Protein AF-A0A7X8VBF5-F1 (afdb_monomer_lite)

Sequence (58 aa):
MNQVLAENAKIKIGDTWHTVTVILTAVTGGKRVEYVAEDGTVLKHERWSVSSYNPKNQ

Radius of gyration: 13.67 Å; chains: 1; bounding box: 23×22×41 Å

Secondary structure (DSSP, 8-state):
--EEEEEEEEEEETTEEEEEEEEEEEETTEEEEEEE-TTS-EEEEEEEEE-S--GGG-

Structure (mmCIF, N/CA/C/O backbone):
data_AF-A0A7X8VBF5-F1
#
_entry.id   AF-A0A7X8VBF5-F1
#
loop_
_atom_site.group_PDB
_atom_site.id
_atom_site.type_symbol
_atom_site.label_atom_id
_atom_site.label_alt_id
_atom_site.label_comp_id
_atom_site.label_asym_id
_atom_site.label_entity_id
_atom_site.label_seq_id
_atom_site.pdbx_PDB_ins_code
_atom_site.Cartn_x
_atom_site.Cartn_y
_atom_site.Cartn_z
_atom_site.occupancy
_atom_site.B_iso_or_equiv
_atom_site.auth_seq_id
_atom_site.auth_comp_id
_atom_site.auth_asym_id
_atom_site.auth_atom_id
_atom_site.pdbx_PDB_model_num
ATOM 1 N N . MET A 1 1 ? 11.278 8.312 -8.727 1.00 72.25 1 MET A N 1
ATOM 2 C CA . MET A 1 1 ? 10.968 9.357 -7.731 1.00 72.25 1 MET A CA 1
ATOM 3 C C . MET A 1 1 ? 9.637 9.010 -7.099 1.00 72.25 1 MET A C 1
ATOM 5 O O . MET A 1 1 ? 8.711 8.699 -7.844 1.00 72.25 1 MET A O 1
ATOM 9 N N . ASN A 1 2 ? 9.586 8.996 -5.769 1.00 86.31 2 ASN A N 1
ATOM 10 C CA . ASN A 1 2 ? 8.376 8.681 -5.013 1.00 86.31 2 ASN A CA 1
ATOM 11 C C . ASN A 1 2 ? 7.624 9.981 -4.715 1.00 86.31 2 ASN A C 1
ATOM 13 O O . ASN A 1 2 ? 8.256 11.022 -4.535 1.00 86.31 2 ASN A O 1
ATOM 17 N N . GLN A 1 3 ? 6.297 9.926 -4.686 1.00 91.69 3 GLN A N 1
ATOM 18 C CA . GLN A 1 3 ? 5.442 11.077 -4.406 1.00 91.69 3 GLN A CA 1
ATOM 19 C C . GLN A 1 3 ? 4.434 10.710 -3.321 1.00 91.69 3 GLN A C 1
ATOM 21 O O . GLN A 1 3 ? 3.709 9.731 -3.467 1.00 91.69 3 GLN A O 1
ATOM 26 N N . VAL A 1 4 ? 4.356 11.508 -2.259 1.00 93.25 4 VAL A N 1
ATOM 27 C CA . VAL A 1 4 ? 3.288 11.375 -1.262 1.00 93.25 4 VAL A CA 1
ATOM 28 C C . VAL A 1 4 ? 1.991 11.897 -1.879 1.00 93.25 4 VAL A C 1
ATOM 30 O O . VAL A 1 4 ? 1.944 13.018 -2.384 1.00 93.25 4 VAL A O 1
ATOM 33 N N . LEU A 1 5 ? 0.959 11.056 -1.896 1.00 91.38 5 LEU A N 1
ATOM 34 C CA . LEU A 1 5 ? -0.371 11.393 -2.408 1.00 91.38 5 LEU A CA 1
ATOM 35 C C . LEU A 1 5 ? -1.295 11.880 -1.291 1.00 91.38 5 LEU A C 1
ATOM 37 O O . LEU A 1 5 ? -2.098 12.781 -1.511 1.00 91.38 5 LEU A O 1
ATOM 41 N N . ALA A 1 6 ? -1.188 11.269 -0.110 1.00 92.38 6 ALA A N 1
ATOM 42 C CA . ALA A 1 6 ? -1.949 11.635 1.076 1.00 92.38 6 ALA A CA 1
ATOM 43 C C . ALA A 1 6 ? -1.203 11.203 2.342 1.00 92.38 6 ALA A C 1
ATOM 45 O O . ALA A 1 6 ? -0.620 10.118 2.386 1.00 92.38 6 ALA A O 1
ATOM 46 N N . G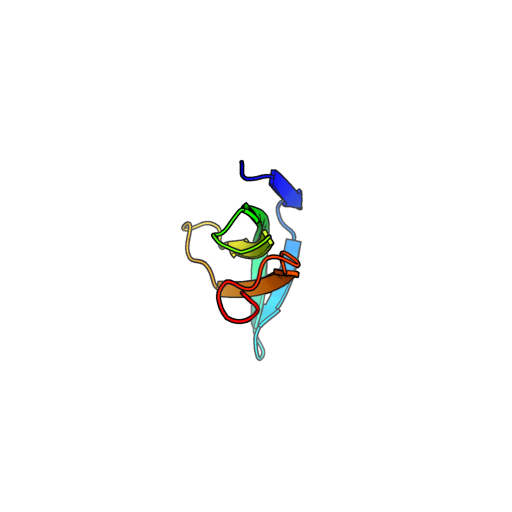LU A 1 7 ? -1.278 12.026 3.379 1.00 92.00 7 GLU A N 1
ATOM 47 C CA . GLU A 1 7 ? -0.787 11.718 4.722 1.00 92.00 7 GLU A CA 1
ATOM 48 C C . GLU A 1 7 ? -1.983 11.464 5.646 1.00 92.00 7 GLU A C 1
ATOM 50 O O . GLU A 1 7 ? -3.037 12.081 5.483 1.00 92.00 7 GLU A O 1
ATOM 55 N N . ASN A 1 8 ? -1.832 10.560 6.618 1.00 92.25 8 ASN A N 1
ATOM 56 C CA . ASN A 1 8 ? -2.879 10.210 7.589 1.00 92.25 8 ASN A CA 1
ATOM 57 C C . ASN A 1 8 ? -4.206 9.726 6.964 1.00 92.25 8 ASN A C 1
ATOM 59 O O . ASN A 1 8 ? -5.289 9.929 7.522 1.00 92.25 8 ASN A O 1
ATOM 63 N N . ALA A 1 9 ? -4.143 9.064 5.808 1.00 93.25 9 ALA A N 1
ATOM 64 C CA . ALA A 1 9 ? -5.313 8.487 5.165 1.00 93.25 9 ALA A CA 1
ATOM 65 C C . ALA A 1 9 ? -5.832 7.296 5.980 1.00 93.25 9 ALA A C 1
ATOM 67 O O . ALA A 1 9 ? -5.059 6.434 6.391 1.00 93.25 9 ALA A O 1
ATOM 68 N N . LYS A 1 10 ? -7.148 7.214 6.190 1.00 93.25 10 LYS A N 1
ATOM 69 C CA . LYS A 1 10 ? -7.773 6.061 6.850 1.00 93.25 10 LYS A CA 1
ATOM 70 C C . LYS A 1 10 ? -8.271 5.070 5.811 1.00 93.25 10 LYS A C 1
ATOM 72 O O . LYS A 1 10 ? -9.119 5.412 4.989 1.00 93.25 10 LYS A O 1
ATOM 77 N N . ILE A 1 11 ? -7.779 3.840 5.876 1.00 92.62 11 ILE A N 1
ATOM 78 C CA . ILE A 1 11 ? -8.211 2.744 5.007 1.00 92.62 11 ILE A CA 1
ATOM 79 C C . ILE A 1 11 ? -8.690 1.563 5.846 1.00 92.62 11 ILE A C 1
ATOM 81 O O . ILE A 1 11 ? -8.176 1.320 6.937 1.00 92.62 11 ILE A O 1
ATOM 85 N N . LYS A 1 12 ? -9.675 0.819 5.340 1.00 93.12 12 LYS A N 1
ATOM 86 C CA . LYS A 1 12 ? -10.133 -0.423 5.967 1.00 93.12 12 LYS A CA 1
ATOM 87 C C . LYS A 1 12 ? -9.433 -1.605 5.300 1.00 93.12 12 LYS A C 1
ATOM 89 O O . LYS A 1 12 ? -9.547 -1.773 4.086 1.00 93.12 12 LYS A O 1
ATOM 94 N N . ILE A 1 13 ? -8.716 -2.412 6.080 1.00 88.81 13 ILE A N 1
ATOM 95 C CA . ILE A 1 13 ? -8.100 -3.665 5.628 1.00 88.81 13 ILE A CA 1
ATOM 96 C C . ILE A 1 13 ? -8.712 -4.793 6.455 1.00 88.81 13 ILE A C 1
ATOM 98 O O . ILE A 1 13 ? -8.569 -4.829 7.676 1.00 88.81 13 ILE A O 1
ATOM 102 N N . GLY A 1 14 ? -9.455 -5.684 5.796 1.00 89.12 14 GLY A N 1
ATOM 103 C CA . GLY A 1 14 ? -10.315 -6.636 6.500 1.00 89.12 14 GLY A CA 1
ATOM 104 C C . GLY A 1 14 ? -11.357 -5.898 7.346 1.00 89.12 14 GLY A C 1
ATOM 105 O O . GLY A 1 14 ? -12.110 -5.075 6.821 1.00 89.12 14 GLY A O 1
ATOM 106 N N . ASP A 1 15 ? -11.364 -6.157 8.656 1.00 93.69 15 ASP A N 1
ATOM 107 C CA . ASP A 1 15 ? -12.260 -5.508 9.622 1.00 93.69 15 ASP A CA 1
ATOM 108 C C . ASP A 1 15 ? -11.616 -4.406 10.467 1.00 93.69 15 ASP A C 1
ATOM 110 O O . ASP A 1 15 ? -12.278 -3.795 11.305 1.00 93.69 15 ASP A O 1
ATOM 114 N N . THR A 1 16 ? -10.353 -4.078 10.198 1.00 93.44 16 THR A N 1
ATOM 115 C CA . THR A 1 16 ? -9.600 -3.079 10.957 1.00 93.44 16 THR A CA 1
ATOM 116 C C . THR A 1 16 ? -9.362 -1.820 10.126 1.00 93.44 16 THR A C 1
ATOM 118 O O . THR A 1 16 ? -9.080 -1.872 8.927 1.00 93.44 16 THR A O 1
ATOM 121 N N . TRP A 1 17 ? -9.503 -0.661 10.770 1.00 94.19 17 TRP A N 1
ATOM 122 C CA . TRP A 1 17 ? -9.134 0.627 10.192 1.00 94.19 17 TRP A CA 1
ATOM 123 C C . TRP A 1 17 ? -7.675 0.939 10.504 1.00 94.19 17 TRP A C 1
ATOM 125 O O . TRP A 1 17 ? -7.259 0.874 11.658 1.00 94.19 17 TRP A O 1
ATOM 135 N N . HIS A 1 18 ? -6.928 1.327 9.479 1.00 92.69 18 HIS A N 1
ATOM 136 C CA . HIS A 1 18 ? -5.529 1.715 9.577 1.00 92.69 18 HIS A CA 1
ATOM 137 C C . HIS A 1 18 ? -5.359 3.155 9.110 1.00 92.69 18 HIS A C 1
ATOM 139 O O . HIS A 1 18 ? -5.951 3.558 8.106 1.00 92.69 18 HIS A O 1
ATOM 145 N N . THR A 1 19 ? -4.528 3.909 9.822 1.00 95.25 19 THR A N 1
ATOM 146 C CA . THR A 1 19 ? -4.020 5.200 9.356 1.00 95.25 19 THR A CA 1
ATOM 147 C C . THR A 1 19 ? -2.718 4.948 8.607 1.00 95.25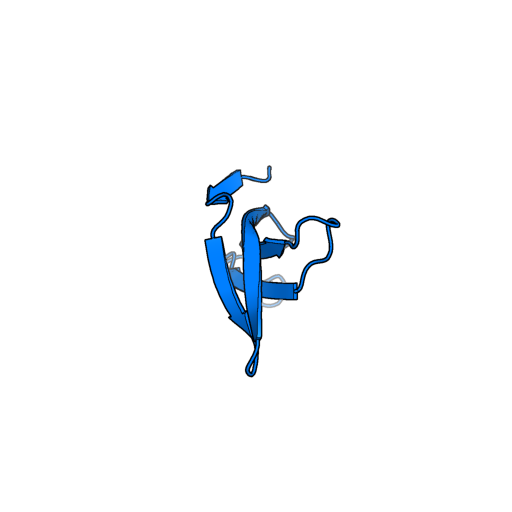 19 THR A C 1
ATOM 149 O O . THR A 1 19 ? -1.825 4.285 9.130 1.00 95.25 19 THR A O 1
ATOM 152 N N . VAL A 1 20 ? -2.629 5.435 7.374 1.00 95.81 20 VAL A N 1
ATOM 153 C CA . VAL A 1 20 ? -1.504 5.185 6.470 1.00 95.81 20 VAL A CA 1
ATOM 154 C C . VAL A 1 20 ? -1.103 6.446 5.713 1.00 95.81 20 VAL A C 1
ATOM 156 O O . VAL A 1 20 ? -1.911 7.347 5.478 1.00 95.81 20 VAL A O 1
ATOM 159 N N . THR A 1 21 ? 0.140 6.467 5.260 1.00 96.62 21 THR A N 1
ATOM 160 C CA . THR A 1 21 ? 0.642 7.393 4.251 1.00 96.62 21 THR A CA 1
ATOM 161 C C . THR A 1 21 ? 0.572 6.713 2.891 1.00 96.62 21 THR A C 1
ATOM 163 O O . THR A 1 21 ? 1.062 5.598 2.700 1.00 96.62 21 THR A O 1
ATOM 166 N N . VAL A 1 22 ? -0.069 7.376 1.933 1.00 94.69 22 VAL A N 1
ATOM 167 C CA . VAL A 1 22 ? -0.249 6.867 0.575 1.00 94.69 22 VAL A CA 1
ATOM 168 C C . VAL A 1 22 ? 0.868 7.412 -0.300 1.00 94.69 22 VAL A C 1
ATOM 170 O O . VAL A 1 22 ? 0.988 8.625 -0.479 1.00 94.69 22 VAL A O 1
ATOM 173 N N . ILE A 1 23 ? 1.675 6.520 -0.867 1.00 95.06 23 ILE A N 1
ATOM 174 C CA . ILE A 1 23 ? 2.864 6.868 -1.646 1.00 95.06 23 ILE A CA 1
ATOM 175 C C . ILE A 1 23 ? 2.728 6.304 -3.057 1.00 95.06 23 ILE A C 1
ATOM 177 O O . ILE A 1 23 ? 2.444 5.127 -3.253 1.00 95.06 23 ILE A O 1
ATOM 181 N N . LEU A 1 24 ? 2.949 7.142 -4.064 1.00 93.31 24 LEU A N 1
ATOM 182 C CA . LEU A 1 24 ? 3.134 6.718 -5.442 1.00 93.31 24 LEU A CA 1
ATOM 183 C C . LEU A 1 24 ? 4.613 6.409 -5.673 1.00 93.31 24 LEU A C 1
ATOM 185 O O . LEU A 1 24 ? 5.453 7.312 -5.691 1.00 93.31 24 LEU A O 1
ATOM 189 N N . THR A 1 25 ? 4.914 5.140 -5.909 1.00 91.25 25 THR A N 1
ATOM 190 C CA . THR A 1 25 ? 6.273 4.635 -6.105 1.00 91.25 25 THR A CA 1
ATOM 191 C C . THR A 1 25 ? 6.480 4.239 -7.560 1.00 91.25 25 THR A C 1
ATOM 193 O O . THR A 1 25 ? 5.677 3.516 -8.160 1.00 91.25 25 THR A O 1
ATOM 196 N N . ALA A 1 26 ? 7.570 4.726 -8.151 1.00 89.31 26 ALA A N 1
ATOM 197 C CA . ALA A 1 26 ? 7.992 4.316 -9.485 1.00 89.31 26 ALA A CA 1
ATOM 198 C C . ALA A 1 26 ? 8.674 2.944 -9.407 1.00 89.31 26 ALA A C 1
ATOM 200 O O . ALA A 1 26 ? 9.595 2.754 -8.616 1.00 89.31 26 ALA A O 1
ATOM 201 N N . VAL A 1 27 ? 8.234 2.002 -10.237 1.00 86.50 27 VAL A N 1
ATOM 202 C CA . VAL A 1 27 ? 8.778 0.640 -10.309 1.00 86.50 27 VAL A CA 1
ATOM 203 C C . VAL A 1 27 ? 9.171 0.309 -11.743 1.00 86.50 27 VAL A C 1
ATOM 205 O O . VAL A 1 27 ? 8.708 0.944 -12.693 1.00 86.50 27 VAL A O 1
ATOM 208 N N . THR A 1 28 ? 10.008 -0.710 -11.926 1.00 82.12 28 THR A N 1
ATOM 209 C CA . THR A 1 28 ? 10.304 -1.232 -13.263 1.00 82.12 28 THR A CA 1
ATOM 210 C C . THR A 1 28 ? 8.999 -1.638 -13.945 1.00 82.12 28 THR A C 1
ATOM 212 O O . THR A 1 28 ? 8.266 -2.491 -13.446 1.00 82.12 28 THR A O 1
ATOM 215 N N . GLY A 1 29 ? 8.684 -0.991 -15.068 1.00 79.62 29 GLY A N 1
ATOM 216 C CA . GLY A 1 29 ? 7.440 -1.231 -15.796 1.00 79.62 29 GLY A CA 1
ATOM 217 C C . GLY A 1 29 ? 6.235 -0.399 -15.344 1.00 79.62 29 GLY A C 1
ATOM 218 O O . GLY A 1 29 ? 5.131 -0.719 -15.769 1.00 79.62 29 GLY A O 1
ATOM 219 N N . GLY A 1 30 ? 6.396 0.663 -14.541 1.00 87.38 30 GLY A N 1
ATOM 220 C CA . GLY A 1 30 ? 5.320 1.635 -14.309 1.00 87.38 30 GLY A CA 1
ATOM 221 C C . GLY A 1 30 ? 5.341 2.327 -12.946 1.00 87.38 30 GLY A C 1
ATOM 222 O O . GLY A 1 30 ? 6.393 2.675 -12.410 1.00 87.38 30 GLY A O 1
ATOM 223 N N . LYS A 1 31 ? 4.153 2.563 -12.385 1.00 89.88 31 LYS A N 1
ATOM 224 C CA . LYS A 1 31 ? 3.975 3.131 -11.044 1.00 89.88 31 LYS A CA 1
ATOM 225 C C . LYS A 1 31 ? 2.987 2.290 -10.241 1.00 89.88 31 LYS A C 1
ATOM 227 O O . LYS A 1 31 ? 2.035 1.731 -10.791 1.00 89.88 31 LYS A O 1
ATOM 232 N N . ARG A 1 32 ? 3.189 2.233 -8.929 1.00 92.56 32 ARG A N 1
ATOM 233 C CA . ARG A 1 32 ? 2.256 1.617 -7.981 1.00 92.56 32 ARG A CA 1
ATOM 234 C C . ARG A 1 32 ? 1.949 2.569 -6.836 1.00 92.56 32 ARG A C 1
ATOM 236 O O . ARG A 1 32 ? 2.795 3.381 -6.478 1.00 92.56 32 ARG A O 1
ATOM 243 N N . VAL A 1 33 ? 0.754 2.451 -6.282 1.00 93.94 33 VAL A N 1
ATOM 244 C CA . VAL A 1 33 ? 0.379 3.083 -5.018 1.00 93.94 33 VAL A CA 1
ATOM 245 C C . VAL A 1 33 ? 0.706 2.118 -3.887 1.00 93.94 33 VAL A C 1
ATOM 247 O O . VAL A 1 33 ? 0.414 0.927 -3.988 1.00 93.94 33 VAL A O 1
ATOM 250 N N . GLU A 1 34 ? 1.310 2.628 -2.825 1.00 95.06 34 GLU A N 1
ATOM 251 C CA . GLU A 1 34 ? 1.642 1.908 -1.601 1.00 95.06 34 GLU A CA 1
ATOM 252 C C . GLU A 1 34 ? 0.961 2.584 -0.413 1.00 95.06 34 GLU A C 1
ATOM 254 O O . GLU A 1 34 ? 0.977 3.809 -0.292 1.00 95.06 34 GLU A O 1
ATOM 259 N N . TYR A 1 35 ? 0.364 1.774 0.455 1.00 95.12 35 TYR A N 1
ATOM 260 C CA . TYR A 1 35 ? -0.279 2.206 1.690 1.00 95.12 35 TYR A CA 1
ATOM 261 C C . TYR A 1 35 ? 0.632 1.824 2.853 1.00 95.12 35 TYR A C 1
ATOM 263 O O . TYR A 1 35 ? 0.706 0.650 3.224 1.00 95.12 35 TYR A O 1
ATOM 271 N N . VAL A 1 36 ? 1.362 2.806 3.373 1.00 95.75 36 VAL A N 1
ATOM 272 C CA . VAL A 1 36 ? 2.436 2.609 4.351 1.00 95.75 36 VAL A CA 1
ATOM 273 C C . VAL A 1 36 ? 1.948 3.005 5.740 1.00 95.75 36 VAL A C 1
ATOM 275 O O . VAL A 1 36 ? 1.448 4.111 5.922 1.00 95.75 36 VAL A O 1
ATOM 278 N N . ALA A 1 37 ? 2.057 2.105 6.710 1.00 94.88 37 ALA A N 1
ATOM 279 C CA . ALA A 1 37 ? 1.762 2.382 8.110 1.00 94.88 37 ALA A CA 1
ATOM 280 C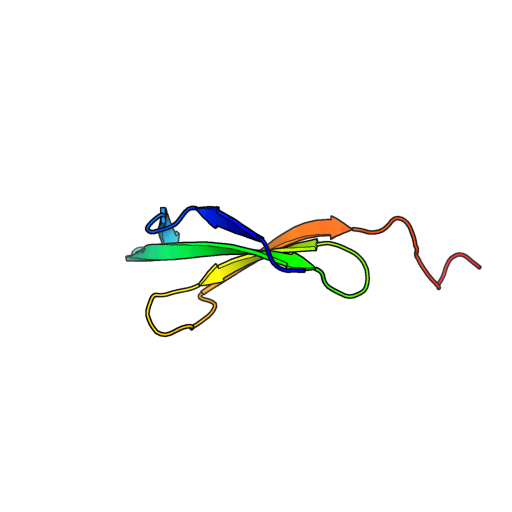 C . ALA A 1 37 ? 2.825 3.297 8.745 1.00 94.88 37 ALA A C 1
ATOM 282 O O . ALA A 1 37 ? 3.887 3.540 8.172 1.00 94.88 37 ALA A O 1
ATOM 283 N N . GLU A 1 38 ? 2.535 3.814 9.938 1.00 91.44 38 GLU A N 1
ATOM 284 C CA . GLU A 1 38 ? 3.420 4.735 10.669 1.00 91.44 38 GLU A CA 1
ATOM 285 C C . GLU A 1 38 ? 4.798 4.127 10.991 1.00 91.44 38 GLU A C 1
ATOM 287 O O . GLU A 1 38 ? 5.804 4.830 10.991 1.00 91.44 38 GLU A O 1
ATOM 292 N N . ASP A 1 39 ? 4.861 2.809 11.188 1.00 92.31 39 ASP A N 1
ATOM 293 C CA . ASP A 1 39 ? 6.094 2.048 11.421 1.00 92.31 39 ASP A CA 1
ATOM 294 C C . ASP A 1 39 ? 6.916 1.787 10.140 1.00 92.31 39 ASP A C 1
ATOM 296 O O . ASP A 1 39 ? 7.978 1.166 10.195 1.00 92.31 39 ASP A O 1
ATOM 300 N N . GLY A 1 40 ? 6.436 2.250 8.979 1.00 89.81 40 GLY A N 1
ATOM 301 C CA . GLY A 1 40 ? 7.054 2.030 7.672 1.00 89.81 40 GLY A CA 1
ATOM 302 C C . GLY A 1 40 ? 6.617 0.740 6.968 1.00 89.81 40 GLY A C 1
ATOM 303 O O . GLY A 1 40 ? 7.069 0.476 5.852 1.00 89.81 40 GLY A O 1
ATOM 304 N N . THR A 1 41 ? 5.726 -0.059 7.563 1.00 94.12 41 THR A N 1
ATOM 305 C CA . THR A 1 41 ? 5.241 -1.308 6.961 1.00 94.12 41 THR A CA 1
ATOM 306 C C . THR A 1 41 ? 4.276 -1.028 5.806 1.00 94.12 41 THR A C 1
ATOM 308 O O . THR A 1 41 ? 3.297 -0.298 5.954 1.00 94.12 41 THR A O 1
ATOM 311 N N . VAL A 1 42 ? 4.488 -1.652 4.642 1.00 94.69 42 VAL A N 1
ATOM 312 C CA . VAL A 1 42 ? 3.530 -1.592 3.523 1.00 94.69 42 VAL A CA 1
ATOM 313 C C . VAL A 1 42 ? 2.388 -2.578 3.777 1.00 94.69 42 VAL A C 1
ATOM 315 O O . VAL A 1 42 ? 2.582 -3.788 3.695 1.00 94.69 42 VAL A O 1
ATOM 318 N N . LEU A 1 43 ? 1.185 -2.069 4.051 1.00 93.12 43 LEU A N 1
ATOM 319 C CA . LEU A 1 43 ? 0.009 -2.900 4.342 1.00 93.12 43 LEU A CA 1
ATOM 320 C C . LEU A 1 43 ? -0.715 -3.375 3.076 1.00 93.12 43 LEU A C 1
ATOM 322 O O . LEU A 1 43 ? -1.312 -4.449 3.049 1.00 93.12 43 LEU A O 1
ATOM 326 N N . LYS A 1 44 ? -0.696 -2.554 2.024 1.00 91.06 44 LYS A N 1
ATOM 327 C CA . LYS A 1 44 ? -1.334 -2.838 0.734 1.00 91.06 44 LYS A CA 1
ATOM 328 C C . LYS A 1 44 ? -0.577 -2.113 -0.374 1.00 91.06 44 LYS A C 1
ATOM 330 O O . LYS A 1 44 ? 0.006 -1.054 -0.147 1.00 91.06 44 LYS A O 1
ATOM 335 N N . HIS A 1 45 ? -0.625 -2.649 -1.589 1.00 91.88 45 HIS A N 1
ATOM 336 C CA . HIS A 1 45 ? -0.171 -1.940 -2.779 1.00 91.88 45 HIS A CA 1
ATOM 337 C C . HIS A 1 45 ? -1.069 -2.242 -3.982 1.00 91.88 45 HIS A C 1
ATOM 339 O O . HIS A 1 45 ? -1.595 -3.345 -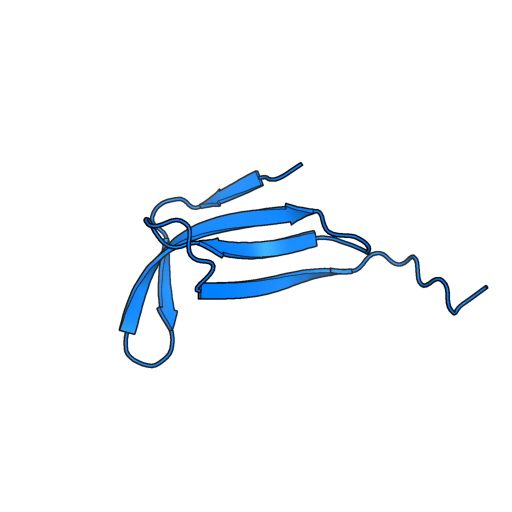4.119 1.00 91.88 45 HIS A O 1
ATOM 345 N N . GLU A 1 46 ? -1.228 -1.264 -4.870 1.00 88.69 46 GLU A N 1
ATOM 346 C CA . GLU A 1 46 ? -2.067 -1.364 -6.068 1.00 88.69 46 GLU A CA 1
ATOM 347 C C . GLU A 1 46 ? -1.320 -0.826 -7.290 1.00 88.69 46 GLU A C 1
ATOM 349 O O . GLU A 1 46 ? -0.550 0.133 -7.205 1.00 88.69 46 GLU A O 1
ATOM 354 N N . ARG A 1 47 ? -1.505 -1.462 -8.452 1.00 86.00 47 ARG A N 1
ATOM 355 C CA . ARG A 1 47 ? -0.921 -0.959 -9.703 1.00 86.00 47 ARG A CA 1
ATOM 356 C C . ARG A 1 47 ? -1.643 0.326 -10.102 1.00 86.00 47 ARG A C 1
ATOM 358 O O . ARG A 1 47 ? -2.860 0.323 -10.224 1.00 86.00 47 ARG A O 1
ATOM 365 N N . TRP A 1 48 ? -0.880 1.394 -10.328 1.00 80.19 48 TRP A N 1
ATOM 366 C CA . TRP A 1 48 ? -1.413 2.687 -10.764 1.00 80.19 48 TRP A CA 1
ATOM 367 C C . TRP A 1 48 ? -1.348 2.833 -12.279 1.00 80.19 48 TRP A C 1
ATOM 369 O O . TRP A 1 48 ? -2.323 3.177 -12.936 1.00 80.19 48 TRP A O 1
ATOM 379 N N . SER A 1 49 ? -0.180 2.548 -12.845 1.00 76.50 49 SER A N 1
ATOM 380 C CA . SER A 1 49 ? 0.019 2.528 -14.284 1.00 76.50 49 SER A CA 1
ATOM 381 C C . SER A 1 49 ? 1.022 1.449 -14.645 1.00 76.50 49 SER A C 1
ATOM 383 O O . SER A 1 49 ? 2.015 1.239 -13.946 1.00 76.50 49 SER A O 1
ATOM 385 N N . VAL A 1 50 ? 0.754 0.767 -15.751 1.00 61.12 50 VAL A N 1
ATOM 386 C CA . VAL A 1 50 ? 1.718 -0.113 -16.405 1.00 61.12 50 VAL A CA 1
ATOM 387 C C . VAL A 1 50 ? 2.332 0.652 -17.568 1.00 61.12 50 VAL A C 1
ATOM 389 O O . VAL A 1 50 ? 1.639 1.362 -18.295 1.00 61.12 50 VAL A O 1
ATOM 392 N N . SER A 1 51 ? 3.646 0.555 -17.715 1.00 58.41 51 SER A N 1
ATOM 393 C CA . SER A 1 51 ? 4.322 1.000 -18.924 1.00 58.41 51 SER A CA 1
ATOM 394 C C . SER A 1 51 ? 3.802 0.173 -20.099 1.00 58.41 51 SER A C 1
ATOM 396 O O . SER A 1 51 ? 3.635 -1.039 -19.974 1.00 58.41 51 SER A O 1
ATOM 398 N N . SER A 1 52 ? 3.583 0.812 -21.248 1.00 57.38 52 SER A N 1
ATOM 399 C CA . SER A 1 52 ? 3.316 0.116 -22.514 1.00 57.38 52 SER A CA 1
ATOM 400 C C . SER A 1 52 ? 4.527 -0.684 -23.013 1.00 57.38 52 SER A C 1
ATOM 402 O O . SER A 1 52 ? 4.401 -1.484 -23.938 1.00 57.38 52 SER A O 1
ATOM 404 N N . TYR A 1 53 ? 5.700 -0.497 -22.397 1.00 58.22 53 TYR A N 1
ATOM 405 C CA . TYR A 1 53 ? 6.902 -1.269 -22.678 1.00 58.22 53 TYR A CA 1
ATOM 406 C C . TYR A 1 53 ? 6.764 -2.712 -22.165 1.00 58.22 53 TYR A C 1
ATOM 408 O O . TYR A 1 53 ? 6.952 -2.989 -20.979 1.00 58.22 53 TYR A O 1
ATOM 416 N N . ASN A 1 54 ? 6.443 -3.632 -23.079 1.00 54.31 54 ASN A N 1
ATOM 417 C CA . ASN A 1 54 ? 6.479 -5.076 -22.866 1.00 54.31 54 ASN A CA 1
ATOM 418 C C . ASN A 1 54 ? 7.674 -5.672 -23.638 1.00 54.31 54 ASN A C 1
ATOM 420 O O . ASN A 1 54 ? 7.606 -5.739 -24.866 1.00 54.31 54 ASN A O 1
ATOM 424 N N . PRO A 1 55 ? 8.742 -6.149 -22.969 1.00 56.62 55 PRO A N 1
ATOM 425 C CA . PRO A 1 55 ? 9.905 -6.729 -23.647 1.00 56.62 55 PRO A CA 1
ATOM 426 C C . PRO A 1 55 ? 9.5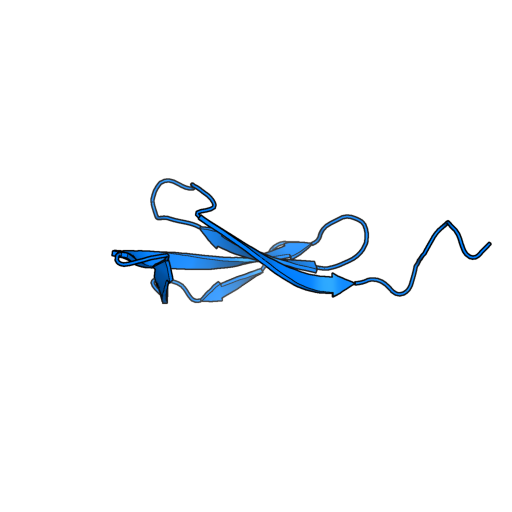95 -8.038 -24.396 1.00 56.62 55 PRO A C 1
ATOM 428 O O . PRO A 1 55 ? 10.447 -8.529 -25.122 1.00 56.62 55 PRO A O 1
ATOM 431 N N . LYS A 1 56 ? 8.390 -8.612 -24.239 1.00 53.78 56 LYS A N 1
ATOM 432 C CA . LYS A 1 56 ? 7.934 -9.799 -24.986 1.00 53.78 56 LYS A CA 1
ATOM 433 C C . LYS A 1 56 ? 7.292 -9.493 -26.346 1.00 53.78 56 LYS A C 1
ATOM 435 O O . LYS A 1 56 ? 6.931 -10.431 -27.045 1.00 53.78 56 LYS A O 1
ATOM 440 N N . ASN A 1 57 ? 7.103 -8.218 -26.694 1.00 51.97 57 ASN A N 1
ATOM 441 C CA . ASN A 1 57 ? 6.511 -7.798 -27.971 1.00 51.97 57 ASN A CA 1
ATOM 442 C C . ASN A 1 57 ? 7.564 -7.262 -28.968 1.00 51.97 57 ASN A C 1
ATOM 444 O O . ASN A 1 57 ? 7.200 -6.513 -29.875 1.00 51.97 57 ASN A O 1
ATOM 448 N N . GLN A 1 58 ? 8.846 -7.603 -28.786 1.00 42.44 58 GLN A N 1
ATOM 449 C CA . GLN A 1 58 ? 9.905 -7.387 -29.779 1.00 42.44 58 GLN A CA 1
ATOM 450 C C . GLN A 1 58 ? 10.279 -8.698 -30.460 1.00 42.44 58 GLN A C 1
ATOM 452 O O . GLN A 1 58 ? 10.307 -9.729 -29.751 1.00 42.44 58 GLN A O 1
#

Foldseek 3Di:
DKDFPDAQDWDDDPNDIAGFTWMWDADVFGIKIFTAHPVRDTPDIGGDDGHPDDVVVD

pLDDT: mean 85.24, std 13.95, range [42.44, 96.62]

=== Feature glossary ===
A reading guide for the features in this record.

Start from the sequence.

  · Sequence gives the chain of amino acids in standard one-letter code (A=alanine, C=cysteine, …, Y=tyrosine), read N→C. It is the only feature that is directly encoded by the gene; all structural features are derived fr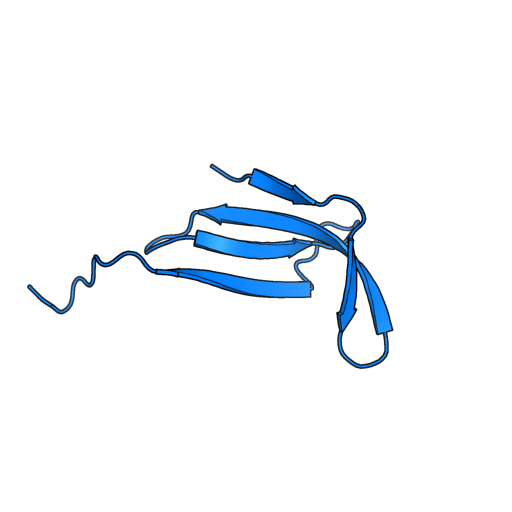om the folded form of this sequence.

Fold it, and you get atomic coordinates and the backbone conformation that goes with them.

  · The mmCIF table is the protein's shape written out atom by atom. For each backbone N, Cα, C, and carbonyl O, it records an (x, y, z) coordinate triple in Å plus the residue type, chain letter, and residue number.

  · Backbone dihedral angles. Every residue except chain termini has a φ (preceding-C → N → Cα → C) and a ψ (N → Cα → C → next-N). They are reported in degrees following the IUPAC sign convention. Secondary structure is essentially a statement about which (φ, ψ) basin each residue occupies.

  · DSSP 8-state secondary structure assigns each residue one of H (α-helix), G (3₁₀-helix), I (π-helix), E (extended β-strand), B (isolated β-bridge), T (hydrogen-bonded turn), S (bend), or '-' (coil). The assignment is computed from backbone hydrogen-bond geometry via the Kabsch–Sander algorithm.

  · P-SEA three-state annotation labels each residue as helix, strand, or coil based purely on the geometry of the Cα trace. It serves as a fallback when the full backbone (and thus DSSP) is unavailable.

Summarize the fold with a handful of shape descriptors and a per-residue structural alphabet.

  · Radius of gyration (Rg) is the root-mean-square distance of Cα atoms from their centroid — a single number for overall size and compactness. A globular domain of N residues has Rg ≈ 2.2·N^0.38 Å; an extended or disordered chain has a much larger Rg. The Cα contact count is the number of residue pairs whose Cα atoms are within 8 Å and are more than four positions apart in sequence — a standard proxy for tertiary packing density. The bounding box is the smallest axis-aligned box enclosing all Cα atoms.

  · Foldseek's 3Di representation compresses backbone geometry into a per-residue letter drawn from a learned twenty-state alphabet. It captures the tertiary interaction pattern around each residue — which residues are packed against it in space, regardless of where they are in sequence.

  · Accessible surface area quantifies burial. A residue with SASA near zero is packed into the hydrophobic core; one with SASA >100 Å² sits on the surface. Computed here via the Shrake–Rupley numerical algorithm with a 1.4 Å probe.

Ask how reliable the model is.

  · For AlphaFold models, the B-factor field carries pLDDT — the model's own estimate of local accuracy on a 0–100 scale. Regions with pLDDT<50 should be treated as essentially unmodeled; they often correspond to intrinsically disordered segments.

  · For experimental (PDB) structures, the B-factor (temperature factor) quantifies the positional spread of each atom in the crystal — a combination of thermal vibration and static disorder — in units of Å². High B-factors mark flexible loops or poorly resolved regions; low B-factors mark the rigid, well-ordered core.

  · PAE(i, j) answers: if I align the predicted and true structures on residue i, how far off (in Å) do I expect residue j to be? A block-diagonal PAE matrix with low values on the blocks and high values off-diagonal is the signature of a multi-domain protein with confidently predicted domains but uncertain inter-domain orientation.

Place it in context: what it resembles, what it is annotated as, and how it looks.

  · Structural nearest neighbors (via Foldseek easy-search vs the PDB). Reported per hit: target PDB id, E-value, and alignment TM-score. A TM-score above ~0.5 is the conventional threshold for 'same fold'.

  · Functional annotations link the protein to curated databases. InterPro entries identify conserved domains and families by matching the sequence against member-database signatures (Pfam, PROSITE, CDD, …). Gene Ontology (GO) terms describe molecular function, biological process, and cellular component in a controlled vocabulary. CATH places the structure in a hierarchical fold classification (Class/Architecture/Topology/Homologous-superfamily). The organism is the source species.

  · Plot images: a contact map (which residues are close in 3D, as an N×N binary image), a Ramachandran scatter (backbone torsion angles, revealing secondary-structure composition at a glance), and — for AlphaFold structures — a PAE heatmap (pairwise prediction confidence).

  · Structure images are PyMOL renders from six orthogonal camera directions. Cartoon representation draws helices as coils and strands as arrows; sticks shows the backbone as bonds; surface shows the solvent-excluded envelope. Rainbow coloring maps sequence position to hue (blue→red, N→C); chain coloring assigns a distinct color per polypeptide.